Protein AF-A0A538I5A2-F1 (afdb_monomer_lite)

pLDDT: mean 90.06, std 13.32, range [43.84, 98.19]

Foldseek 3Di:
DVLPPPCLVVQLVVLVVQLVDVVVPDPPRALLSNLVSLLSNLVSCVSVVNNVSNVVSLVVSVVSLVVHPDVVSSVVSVVSSVVSVD

Secondary structure (DSSP, 8-state):
--TTSS-HHHHHHHHHHHHHHHHH--TT--TTHHHHHHHHHHHHHHHTT-HHHHHHHHHHHHHHHTT-S-HHHHHHHHHHHHTT--

Sequence (86 aa):
MYSALGRPEAALHHAQRALELVREGGEGFEDWDLATALEVVARAHLAAGNRSEADHYVALAQSELDKVADPEDREIIGSQLAELNL

Structure (mmCIF, N/CA/C/O backbone):
data_AF-A0A538I5A2-F1
#
_entry.id   AF-A0A538I5A2-F1
#
loop_
_atom_site.group_PDB
_atom_site.id
_atom_site.type_symbol
_atom_site.label_atom_id
_atom_site.label_alt_id
_atom_site.label_comp_id
_atom_site.label_asym_id
_atom_site.label_entity_id
_atom_site.label_seq_id
_atom_site.pdbx_PDB_ins_code
_atom_site.Cartn_x
_atom_site.Cartn_y
_atom_site.Cartn_z
_atom_site.occupancy
_atom_site.B_iso_or_equiv
_atom_site.auth_seq_id
_atom_site.auth_comp_id
_atom_site.auth_asym_id
_atom_site.auth_atom_id
_atom_site.pdbx_PDB_model_num
ATOM 1 N N . MET A 1 1 ? 8.014 2.500 9.912 1.00 46.16 1 MET A N 1
ATOM 2 C CA . MET A 1 1 ? 7.634 2.667 11.335 1.00 46.16 1 MET A CA 1
ATOM 3 C C . MET A 1 1 ? 7.055 4.072 11.558 1.00 46.16 1 MET A C 1
ATOM 5 O O . MET A 1 1 ? 7.799 4.986 11.866 1.00 46.16 1 MET A O 1
ATOM 9 N N . TYR A 1 2 ? 5.737 4.239 11.386 1.00 44.00 2 TYR A N 1
ATOM 10 C CA . TYR A 1 2 ? 4.920 5.318 11.994 1.00 44.00 2 TYR A CA 1
ATOM 11 C C . TYR A 1 2 ? 3.651 4.754 12.671 1.00 44.00 2 TYR A C 1
ATOM 13 O O . TYR A 1 2 ? 2.829 5.485 13.211 1.00 44.00 2 TYR A O 1
ATOM 21 N N . SER A 1 3 ? 3.533 3.427 12.720 1.00 43.84 3 SER A N 1
ATOM 22 C CA . SER A 1 3 ? 2.431 2.667 13.312 1.00 43.84 3 SER A CA 1
ATOM 23 C C . SER A 1 3 ? 2.510 2.552 14.844 1.00 43.84 3 SER A C 1
ATOM 25 O O . SER A 1 3 ? 1.599 2.017 15.460 1.00 43.84 3 SER A O 1
ATOM 27 N N . ALA A 1 4 ? 3.575 3.059 15.479 1.00 53.06 4 ALA A N 1
ATOM 28 C CA . ALA A 1 4 ? 3.855 2.832 16.902 1.00 53.06 4 ALA A CA 1
ATOM 29 C C . ALA A 1 4 ? 3.517 4.013 17.843 1.00 53.06 4 ALA A C 1
ATOM 31 O O . ALA A 1 4 ? 3.776 3.915 19.037 1.00 53.06 4 ALA A O 1
ATOM 32 N N . LEU A 1 5 ? 2.956 5.128 17.349 1.00 51.91 5 LEU A N 1
ATOM 33 C CA . LEU A 1 5 ? 2.782 6.364 18.144 1.00 51.91 5 LEU A CA 1
ATOM 34 C C . LEU A 1 5 ? 1.333 6.860 18.305 1.00 51.91 5 LEU A C 1
ATOM 36 O O . LEU A 1 5 ? 1.129 7.977 18.769 1.00 51.91 5 LEU A O 1
ATOM 40 N N . GLY A 1 6 ? 0.318 6.062 17.952 1.00 50.94 6 GLY A N 1
ATOM 41 C CA . GLY A 1 6 ? -1.084 6.446 18.189 1.00 50.94 6 GLY A CA 1
ATOM 42 C C . GLY A 1 6 ? -1.538 7.686 17.406 1.00 50.94 6 GLY A C 1
ATOM 43 O O . GLY A 1 6 ? -2.385 8.434 17.881 1.00 50.94 6 GLY A O 1
ATOM 44 N N . ARG A 1 7 ? -0.955 7.921 16.220 1.00 60.12 7 ARG A N 1
ATOM 45 C CA . ARG A 1 7 ? -1.341 8.998 15.289 1.00 60.12 7 ARG A CA 1
ATOM 46 C C . ARG A 1 7 ? -1.682 8.424 13.908 1.00 60.12 7 ARG A C 1
ATOM 48 O O . ARG A 1 7 ? -0.909 8.625 1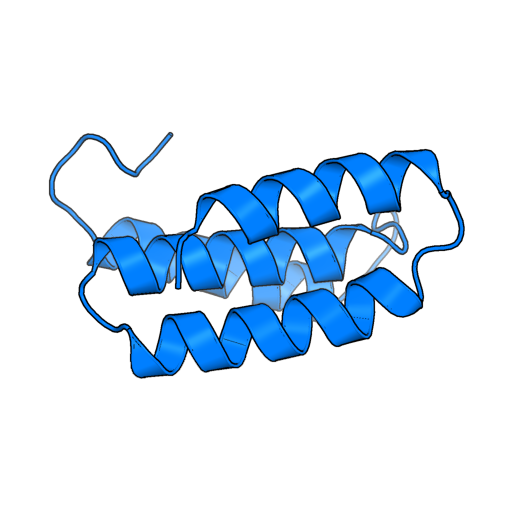2.965 1.00 60.12 7 ARG A O 1
ATOM 55 N N . PRO A 1 8 ? -2.782 7.661 13.787 1.00 66.19 8 PRO A N 1
ATOM 56 C CA . PRO A 1 8 ? -3.191 7.040 12.525 1.00 66.19 8 PRO A CA 1
ATOM 57 C C . PRO A 1 8 ? -3.327 8.054 11.376 1.00 66.19 8 PRO A C 1
ATOM 59 O O . PRO A 1 8 ? -3.031 7.733 10.229 1.00 66.19 8 PRO A O 1
ATOM 62 N N . GLU A 1 9 ? -3.667 9.307 11.676 1.00 69.06 9 GLU A N 1
ATOM 63 C CA . GLU A 1 9 ? -3.824 10.384 10.696 1.00 69.06 9 GLU A CA 1
ATOM 64 C C . GLU A 1 9 ? -2.496 10.771 10.030 1.00 69.06 9 GLU A C 1
ATOM 66 O O . GLU A 1 9 ? -2.461 11.069 8.838 1.00 69.06 9 GLU A O 1
ATOM 71 N N . ALA A 1 10 ? -1.384 10.733 10.774 1.00 76.19 10 ALA A N 1
ATOM 72 C CA . ALA A 1 10 ? -0.062 11.015 10.216 1.00 76.19 10 ALA A CA 1
ATOM 73 C C . ALA A 1 10 ? 0.418 9.870 9.310 1.00 76.19 10 ALA A C 1
ATOM 75 O O . ALA A 1 10 ? 0.997 10.119 8.254 1.00 76.19 10 ALA A O 1
ATOM 76 N N . ALA A 1 11 ? 0.143 8.620 9.698 1.00 80.94 11 ALA A N 1
ATOM 77 C CA . ALA A 1 11 ? 0.455 7.453 8.876 1.00 80.94 11 ALA A CA 1
ATOM 78 C C . ALA A 1 11 ? -0.335 7.473 7.558 1.00 80.94 11 ALA A C 1
ATOM 80 O O . ALA A 1 11 ? 0.254 7.270 6.500 1.00 80.94 11 ALA A O 1
ATOM 81 N N . LEU A 1 12 ? -1.630 7.801 7.616 1.00 87.88 12 LEU A N 1
ATOM 82 C CA . LEU A 1 12 ? -2.472 7.971 6.431 1.00 87.88 12 LEU A CA 1
ATOM 83 C C . LEU A 1 12 ? -1.964 9.089 5.521 1.00 87.88 12 LEU A C 1
ATOM 85 O O . LEU A 1 12 ? -1.813 8.865 4.325 1.00 87.88 12 LEU A O 1
ATOM 89 N N . HIS A 1 13 ? -1.64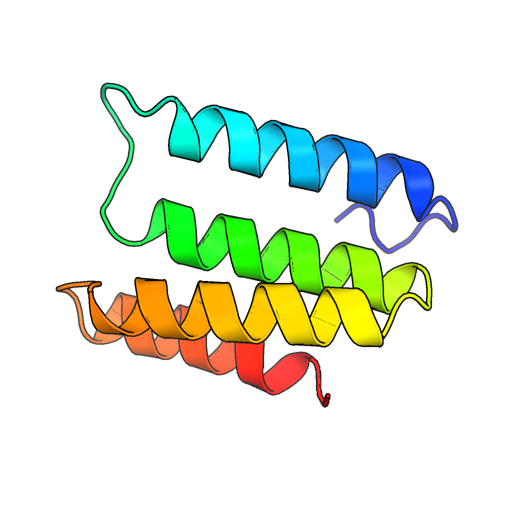3 10.260 6.079 1.00 88.62 13 HIS A N 1
ATOM 90 C CA . HIS A 1 13 ? -1.135 11.384 5.293 1.00 88.62 13 HIS A CA 1
ATOM 91 C C . HIS A 1 13 ? 0.142 11.020 4.522 1.00 88.62 13 HIS A C 1
ATOM 93 O O . HIS A 1 13 ? 0.239 11.269 3.321 1.00 88.62 13 HIS A O 1
ATOM 99 N N . HIS A 1 14 ? 1.117 10.399 5.192 1.00 88.56 14 HIS A N 1
ATOM 100 C CA . HIS A 1 14 ? 2.367 10.008 4.542 1.00 88.56 14 HIS A CA 1
ATOM 101 C C . HIS A 1 14 ? 2.178 8.869 3.536 1.00 88.56 14 HIS A C 1
ATOM 103 O O . HIS A 1 14 ? 2.784 8.917 2.469 1.00 88.56 14 HIS A O 1
ATOM 109 N N . ALA A 1 15 ? 1.322 7.887 3.833 1.00 91.06 15 ALA A N 1
ATOM 110 C CA . ALA A 1 15 ? 1.016 6.799 2.907 1.00 91.06 15 ALA A CA 1
ATOM 111 C C . ALA A 1 15 ? 0.327 7.319 1.634 1.00 91.06 15 ALA A C 1
ATOM 113 O O . ALA A 1 15 ? 0.717 6.962 0.526 1.00 91.06 15 ALA A O 1
ATOM 114 N N . GLN A 1 16 ? -0.640 8.230 1.779 1.00 92.25 16 GLN A N 1
ATOM 115 C CA . GLN A 1 16 ? -1.312 8.867 0.646 1.00 92.25 16 GLN A CA 1
ATOM 116 C C . GLN A 1 16 ? -0.340 9.701 -0.189 1.00 92.25 16 GLN A C 1
ATOM 118 O O . GLN A 1 16 ? -0.343 9.585 -1.411 1.00 92.25 16 GLN A O 1
ATOM 123 N N . ARG A 1 17 ? 0.546 10.480 0.448 1.00 93.31 17 ARG A N 1
ATOM 124 C CA . ARG A 1 17 ? 1.535 11.265 -0.298 1.00 93.31 17 ARG A CA 1
ATOM 125 C C . ARG A 1 17 ? 2.544 10.380 -1.033 1.00 93.31 17 ARG A C 1
ATOM 127 O O . ARG A 1 17 ? 2.931 10.715 -2.147 1.00 93.31 17 ARG A O 1
ATOM 134 N N . ALA A 1 18 ? 2.954 9.258 -0.441 1.00 91.19 18 ALA A N 1
ATOM 135 C CA . ALA A 1 18 ? 3.807 8.282 -1.116 1.00 91.19 18 ALA A CA 1
ATOM 136 C C . ALA A 1 18 ? 3.105 7.681 -2.345 1.00 91.19 18 ALA A C 1
ATOM 138 O O . ALA A 1 18 ? 3.696 7.634 -3.419 1.00 91.19 18 ALA A O 1
ATOM 139 N N . LEU A 1 19 ? 1.826 7.311 -2.216 1.00 94.88 19 LEU A N 1
ATOM 140 C CA . LEU A 1 19 ? 1.027 6.814 -3.336 1.00 94.88 19 LEU A CA 1
ATOM 141 C C . LEU A 1 19 ? 0.882 7.852 -4.460 1.00 94.88 19 LEU A C 1
ATOM 143 O O . LEU A 1 19 ? 0.950 7.493 -5.632 1.00 94.88 19 LEU A O 1
ATOM 147 N N . GLU A 1 20 ? 0.687 9.128 -4.124 1.00 94.75 20 GLU A N 1
ATOM 148 C CA . GLU A 1 20 ? 0.653 10.211 -5.115 1.00 94.75 20 GLU A CA 1
ATOM 149 C C . GLU A 1 20 ? 1.970 10.310 -5.886 1.00 94.75 20 GLU A C 1
ATOM 151 O O . GLU A 1 20 ? 1.939 10.341 -7.110 1.00 94.75 20 GLU A O 1
ATOM 156 N N . LEU A 1 21 ? 3.112 10.287 -5.194 1.00 93.62 21 LEU A N 1
ATOM 157 C CA . LEU A 1 21 ? 4.429 10.351 -5.833 1.00 93.62 21 LEU A CA 1
ATOM 158 C C . LEU A 1 21 ? 4.673 9.166 -6.774 1.00 93.62 21 LEU A C 1
ATOM 160 O O . LEU A 1 21 ? 5.114 9.360 -7.901 1.00 93.62 21 LEU A O 1
ATOM 164 N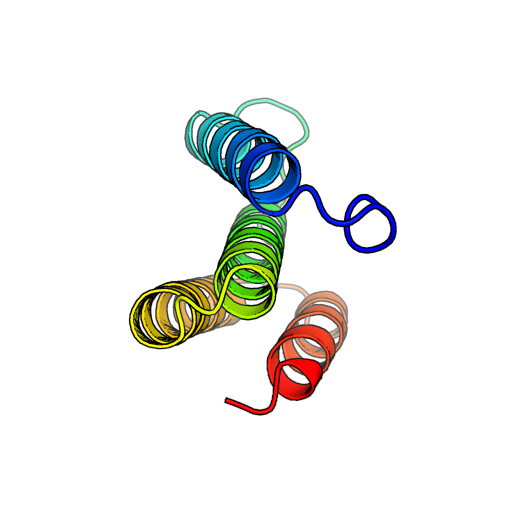 N . VAL A 1 22 ? 4.331 7.949 -6.345 1.00 94.00 22 VAL A N 1
ATOM 165 C CA . VAL A 1 22 ? 4.473 6.750 -7.186 1.00 94.00 22 VAL A CA 1
ATOM 166 C C . VAL A 1 22 ? 3.558 6.818 -8.416 1.00 94.00 22 VAL A C 1
ATOM 168 O O . VAL A 1 22 ? 3.948 6.405 -9.504 1.00 94.00 22 VAL A O 1
ATOM 171 N N . ARG A 1 23 ? 2.352 7.387 -8.282 1.00 92.56 23 ARG A N 1
ATOM 172 C CA . ARG A 1 23 ? 1.428 7.605 -9.412 1.00 92.56 23 ARG A CA 1
ATOM 173 C C . ARG A 1 23 ? 1.870 8.725 -10.351 1.00 92.56 23 ARG A C 1
ATOM 175 O O . ARG A 1 23 ? 1.585 8.645 -11.543 1.00 92.56 23 ARG A O 1
ATOM 182 N N . GLU A 1 24 ? 2.505 9.771 -9.823 1.00 92.75 24 GLU A N 1
ATOM 183 C CA . GLU A 1 24 ? 3.151 10.820 -10.622 1.00 92.75 24 GLU A CA 1
ATOM 184 C C . GLU A 1 24 ? 4.286 10.216 -11.474 1.00 92.75 24 GLU A C 1
ATOM 186 O O . GLU A 1 24 ? 4.495 10.645 -12.612 1.00 92.75 24 GLU A O 1
ATOM 191 N N . GLY A 1 25 ? 4.947 9.171 -10.965 1.00 88.69 25 GLY A N 1
ATOM 192 C CA . GLY A 1 25 ? 6.004 8.440 -11.653 1.00 88.69 25 GLY A CA 1
ATOM 193 C C . GLY A 1 25 ? 7.292 9.258 -11.780 1.00 88.69 25 GLY A C 1
ATOM 194 O O . GLY A 1 25 ? 7.511 10.237 -11.067 1.00 88.69 25 GLY A O 1
ATOM 195 N N . GLY A 1 26 ? 8.173 8.847 -12.693 1.00 88.69 26 GLY A N 1
ATOM 196 C CA . GLY A 1 26 ? 9.476 9.480 -12.912 1.00 88.69 26 GLY A CA 1
ATOM 197 C C . GLY A 1 26 ? 10.615 8.468 -12.984 1.00 88.69 26 GLY A C 1
ATOM 198 O O . GLY A 1 26 ? 10.396 7.260 -12.933 1.00 88.69 26 GLY A O 1
ATOM 199 N N . GLU A 1 27 ? 11.843 8.966 -13.126 1.00 88.25 27 GLU A N 1
ATOM 200 C CA . GLU A 1 27 ? 13.032 8.113 -13.056 1.00 88.25 27 GLU A CA 1
ATOM 201 C C . GLU A 1 27 ? 13.181 7.520 -11.649 1.00 88.25 27 GLU A C 1
ATOM 203 O O . GLU A 1 27 ? 13.095 8.241 -10.654 1.00 88.25 27 GLU A O 1
ATOM 208 N N . GLY A 1 28 ? 13.441 6.212 -11.580 1.00 87.50 28 GLY A N 1
ATOM 209 C CA . GLY A 1 28 ? 13.700 5.498 -10.329 1.00 87.50 28 GLY A CA 1
ATOM 210 C C . GLY A 1 28 ? 12.488 4.822 -9.689 1.00 87.50 28 GLY A C 1
ATOM 211 O O . GLY A 1 28 ? 12.670 4.229 -8.633 1.00 87.50 28 GLY A O 1
ATOM 212 N N . PHE A 1 29 ? 11.303 4.891 -10.308 1.00 92.50 29 PHE A N 1
ATOM 213 C CA . PHE A 1 29 ? 10.184 4.020 -9.944 1.00 92.50 29 PHE A CA 1
ATOM 214 C C . PHE A 1 29 ? 10.223 2.723 -10.750 1.00 92.50 29 PHE A C 1
ATOM 216 O O . PHE A 1 29 ? 10.395 2.743 -11.972 1.00 92.50 29 PHE A O 1
ATOM 223 N N . GLU A 1 30 ? 10.026 1.621 -10.051 1.00 94.44 30 GLU A N 1
ATOM 224 C CA . GLU A 1 30 ? 9.959 0.263 -10.565 1.00 94.44 30 GLU A CA 1
ATOM 225 C C . GLU A 1 30 ? 8.493 -0.197 -10.672 1.00 94.44 30 GLU A C 1
ATOM 227 O O . GLU A 1 30 ? 7.561 0.431 -10.157 1.00 94.44 30 GLU A O 1
ATOM 232 N N . ASP A 1 31 ? 8.260 -1.320 -11.349 1.00 94.06 31 ASP A N 1
ATOM 233 C CA . ASP A 1 31 ? 6.918 -1.883 -11.553 1.00 94.06 31 ASP A CA 1
ATOM 234 C C . ASP A 1 31 ? 6.234 -2.335 -10.245 1.00 94.06 31 ASP A C 1
ATOM 236 O O . ASP A 1 31 ? 5.003 -2.353 -10.161 1.00 94.06 31 ASP A O 1
ATOM 240 N N . TRP A 1 32 ? 7.017 -2.629 -9.206 1.00 95.06 32 TRP A N 1
ATOM 241 C CA . TRP A 1 32 ? 6.551 -3.041 -7.882 1.00 95.06 32 TRP A CA 1
ATOM 242 C C . TRP A 1 32 ? 6.211 -1.887 -6.926 1.00 95.06 32 TRP A C 1
ATOM 244 O O . TRP A 1 32 ? 5.504 -2.102 -5.928 1.00 95.06 32 TRP A O 1
ATOM 254 N N . ASP A 1 33 ? 6.657 -0.658 -7.211 1.00 96.62 33 ASP A N 1
ATOM 255 C CA . ASP A 1 33 ? 6.484 0.484 -6.302 1.00 96.62 33 ASP A CA 1
ATOM 256 C C . ASP A 1 33 ? 5.007 0.786 -6.042 1.00 96.62 33 ASP A C 1
ATOM 258 O O . ASP A 1 33 ? 4.601 1.079 -4.913 1.00 96.62 33 ASP A O 1
ATOM 262 N N . LEU A 1 34 ? 4.171 0.686 -7.080 1.00 97.00 34 LEU A N 1
ATOM 263 C CA . LEU A 1 34 ? 2.749 0.998 -6.962 1.00 97.00 34 LEU A CA 1
ATOM 264 C C . LEU A 1 34 ? 2.014 -0.022 -6.089 1.00 97.00 34 LEU A C 1
ATOM 266 O O . LEU A 1 34 ? 1.204 0.374 -5.247 1.00 97.00 34 LEU A O 1
ATOM 270 N N . ALA A 1 35 ? 2.319 -1.312 -6.241 1.00 97.00 35 ALA A N 1
ATOM 271 C CA . ALA A 1 35 ? 1.737 -2.365 -5.412 1.00 97.00 35 ALA A CA 1
ATOM 272 C C . ALA A 1 35 ? 2.128 -2.184 -3.935 1.00 97.00 35 ALA A C 1
ATOM 274 O O . ALA A 1 35 ? 1.266 -2.233 -3.054 1.00 97.00 35 ALA A O 1
ATOM 275 N N . THR A 1 36 ? 3.399 -1.865 -3.674 1.00 96.44 36 THR A N 1
ATOM 276 C CA . THR A 1 36 ? 3.905 -1.571 -2.323 1.00 96.44 36 THR A CA 1
ATOM 277 C C . THR A 1 36 ? 3.245 -0.330 -1.719 1.00 96.44 36 THR A C 1
ATOM 279 O O . THR A 1 36 ? 2.800 -0.349 -0.573 1.00 96.44 36 THR A O 1
ATOM 282 N N . ALA A 1 37 ? 3.120 0.762 -2.476 1.00 96.69 37 ALA A N 1
ATOM 283 C CA . ALA A 1 37 ? 2.488 1.982 -1.976 1.00 96.69 37 ALA A CA 1
ATOM 284 C C . ALA A 1 37 ? 1.010 1.763 -1.609 1.00 96.69 37 ALA A C 1
ATOM 286 O O . ALA A 1 37 ? 0.539 2.279 -0.593 1.00 96.69 37 ALA A O 1
ATOM 287 N N . LEU A 1 38 ? 0.283 0.974 -2.406 1.00 97.94 38 LEU A N 1
ATOM 288 C CA . LEU A 1 38 ? -1.103 0.599 -2.123 1.00 97.94 38 LEU A CA 1
ATOM 289 C C . LEU A 1 38 ? -1.215 -0.286 -0.867 1.00 97.94 38 LEU A C 1
ATOM 291 O O . LEU A 1 38 ? -2.100 -0.038 -0.045 1.00 97.94 38 LEU A O 1
ATOM 295 N N . GLU A 1 39 ? -0.302 -1.245 -0.665 1.00 97.25 39 GLU A N 1
ATOM 296 C CA . GLU A 1 39 ? -0.215 -2.051 0.568 1.00 97.25 39 GLU A CA 1
ATOM 297 C C . GLU A 1 39 ? -0.039 -1.163 1.807 1.00 97.25 39 GLU A C 1
ATOM 299 O O . GLU A 1 39 ? -0.787 -1.286 2.782 1.00 97.25 39 GLU A O 1
ATOM 304 N N . VAL A 1 40 ? 0.885 -0.201 1.747 1.00 95.69 40 VAL A N 1
ATOM 305 C CA . VAL A 1 40 ? 1.171 0.702 2.869 1.00 95.69 40 VAL A CA 1
ATOM 306 C C . VAL A 1 40 ? -0.046 1.566 3.207 1.00 95.69 40 VAL A C 1
ATOM 308 O O . VAL A 1 40 ? -0.342 1.793 4.387 1.00 95.69 40 VAL A O 1
ATOM 311 N N . VAL A 1 41 ? -0.787 2.030 2.195 1.00 96.06 41 VAL A N 1
ATOM 312 C CA . VAL A 1 41 ? -2.043 2.769 2.393 1.00 96.06 41 VAL A CA 1
ATOM 313 C C . VAL A 1 41 ? -3.110 1.876 3.027 1.00 96.06 41 VAL A C 1
ATOM 315 O O . VAL A 1 41 ? -3.752 2.302 3.992 1.00 96.06 41 VAL A O 1
ATOM 318 N N . ALA A 1 42 ? -3.263 0.629 2.570 1.00 96.25 42 ALA A N 1
ATOM 319 C CA . ALA A 1 42 ? -4.185 -0.327 3.181 1.00 96.25 42 ALA A CA 1
ATOM 320 C C . ALA A 1 42 ? -3.860 -0.554 4.666 1.00 96.25 42 ALA A C 1
ATOM 322 O O . ALA A 1 42 ? -4.740 -0.457 5.527 1.00 96.25 42 ALA A O 1
ATOM 323 N N . ARG A 1 43 ? -2.577 -0.752 4.988 1.00 95.06 43 ARG A N 1
ATOM 324 C CA . ARG A 1 43 ? -2.087 -0.909 6.363 1.00 95.06 43 ARG A CA 1
ATOM 325 C C . ARG A 1 43 ? -2.377 0.317 7.226 1.00 95.06 43 ARG A C 1
ATOM 327 O O . ARG A 1 43 ? -2.776 0.175 8.384 1.00 95.06 43 ARG A O 1
ATOM 334 N N . ALA A 1 44 ? -2.208 1.521 6.680 1.00 93.81 44 ALA A N 1
ATOM 335 C CA . ALA A 1 44 ? -2.526 2.762 7.381 1.00 93.81 44 ALA A CA 1
ATOM 336 C C . ALA A 1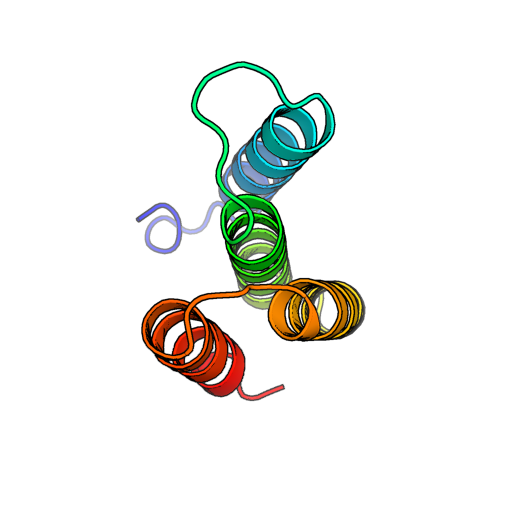 44 ? -4.036 2.901 7.653 1.00 93.81 44 ALA A C 1
ATOM 338 O O . ALA A 1 44 ? -4.421 3.275 8.764 1.00 93.81 44 ALA A O 1
ATOM 339 N N . HIS A 1 45 ? -4.896 2.542 6.693 1.00 94.62 45 HIS A N 1
ATOM 340 C CA . HIS A 1 45 ? -6.349 2.516 6.891 1.00 94.62 45 HIS A CA 1
ATOM 341 C C . HIS A 1 45 ? -6.770 1.487 7.940 1.00 94.62 45 HIS A C 1
ATOM 343 O O . HIS A 1 45 ? -7.582 1.807 8.809 1.00 94.62 45 HIS A O 1
ATOM 349 N N . LEU A 1 46 ? -6.178 0.292 7.925 1.00 93.25 46 LEU A N 1
ATOM 350 C CA . LEU A 1 46 ? -6.457 -0.740 8.919 1.00 93.25 46 LEU A CA 1
ATOM 351 C C . LEU A 1 46 ? -6.056 -0.289 10.332 1.00 93.25 46 LEU A C 1
ATOM 353 O O . LEU A 1 46 ? -6.845 -0.424 11.266 1.00 93.25 46 LEU A O 1
ATOM 357 N N . ALA A 1 47 ? -4.881 0.331 10.482 1.00 91.50 47 ALA A N 1
ATOM 358 C CA . ALA A 1 47 ? -4.428 0.903 11.753 1.00 91.50 47 ALA A CA 1
ATOM 359 C C . ALA A 1 47 ? -5.329 2.050 12.256 1.00 91.50 47 ALA A C 1
ATOM 361 O O . ALA A 1 47 ? -5.427 2.274 13.462 1.00 91.50 47 ALA A O 1
ATOM 362 N N . ALA A 1 48 ? -5.999 2.760 11.346 1.00 90.94 48 ALA A N 1
ATOM 363 C CA . ALA A 1 48 ? -6.987 3.793 11.651 1.00 90.94 48 ALA A CA 1
ATOM 364 C C . ALA A 1 48 ? -8.404 3.242 11.928 1.00 90.94 48 ALA A C 1
ATOM 366 O O . ALA A 1 48 ? -9.302 4.020 12.239 1.00 90.94 48 ALA A O 1
ATOM 367 N N . GLY A 1 49 ? -8.627 1.926 11.803 1.00 92.50 49 GLY A N 1
ATOM 368 C CA . GLY A 1 49 ? -9.943 1.289 11.952 1.00 92.50 49 GLY A CA 1
ATOM 369 C C . GLY A 1 49 ? -10.842 1.368 10.709 1.00 92.50 49 GLY A C 1
ATOM 370 O O . GLY A 1 49 ? -11.992 0.931 10.748 1.00 92.50 49 GLY A O 1
ATOM 371 N N . ASN A 1 50 ? -10.329 1.874 9.587 1.00 94.69 50 ASN A N 1
ATOM 372 C CA . ASN A 1 50 ? -11.067 2.071 8.339 1.00 94.69 50 ASN A CA 1
ATOM 373 C C . ASN A 1 50 ? -11.036 0.803 7.469 1.00 94.69 50 ASN A C 1
ATOM 375 O O . ASN A 1 50 ? -10.448 0.802 6.389 1.00 94.69 50 ASN A O 1
ATOM 379 N N . ARG A 1 51 ? -11.655 -0.290 7.938 1.00 95.19 51 ARG A N 1
ATOM 380 C CA . ARG A 1 51 ? -11.555 -1.615 7.289 1.00 95.19 51 ARG A CA 1
ATOM 381 C C . ARG A 1 51 ? -12.002 -1.627 5.825 1.00 95.19 51 ARG A C 1
ATOM 383 O O . ARG A 1 51 ? -11.275 -2.150 4.996 1.00 95.19 51 ARG A O 1
ATOM 390 N N . SER A 1 52 ? -13.128 -0.986 5.502 1.00 96.62 52 SER A N 1
ATOM 391 C CA . SER A 1 52 ? -13.626 -0.918 4.116 1.00 96.62 52 SER A CA 1
ATOM 392 C C . SER A 1 52 ? -12.610 -0.292 3.158 1.00 96.62 52 SER A C 1
ATOM 394 O O . SER A 1 52 ? -12.505 -0.716 2.012 1.00 96.62 52 SER A O 1
ATOM 396 N N . GLU A 1 53 ? -11.855 0.705 3.623 1.00 96.38 53 GLU A N 1
ATOM 397 C CA . GLU A 1 53 ? -10.833 1.330 2.785 1.00 96.38 53 GLU A CA 1
ATOM 398 C C . GLU A 1 53 ? -9.568 0.490 2.718 1.00 96.38 53 GLU A C 1
ATOM 400 O O . GLU A 1 53 ? -8.953 0.407 1.660 1.00 96.38 53 GLU A O 1
ATOM 405 N N . ALA A 1 54 ? -9.206 -0.193 3.806 1.00 96.81 54 ALA A N 1
ATOM 406 C CA . ALA A 1 54 ? -8.136 -1.180 3.755 1.00 96.81 54 ALA A CA 1
ATOM 407 C C . ALA A 1 54 ? -8.437 -2.265 2.704 1.00 96.81 54 ALA A C 1
ATOM 409 O O . ALA A 1 54 ? -7.584 -2.523 1.859 1.00 96.81 54 ALA A O 1
ATOM 410 N N . ASP A 1 55 ? -9.660 -2.808 2.680 1.00 97.69 55 ASP A N 1
ATOM 411 C CA . ASP A 1 55 ? -10.103 -3.791 1.678 1.00 97.69 55 ASP A CA 1
ATOM 412 C C . ASP A 1 55 ? -10.005 -3.236 0.249 1.00 97.69 55 ASP A C 1
ATOM 414 O O . ASP A 1 55 ? -9.500 -3.906 -0.655 1.00 97.69 55 ASP A O 1
ATOM 418 N N . HIS A 1 56 ? -10.442 -1.988 0.043 1.00 97.88 56 HIS A N 1
ATOM 419 C CA . HIS A 1 56 ? -10.346 -1.322 -1.255 1.00 97.88 56 HIS A CA 1
ATOM 420 C C . HIS A 1 56 ? -8.894 -1.227 -1.743 1.00 97.88 56 HIS A C 1
ATOM 422 O O . HIS A 1 56 ? -8.595 -1.593 -2.882 1.00 97.88 56 HIS A O 1
ATOM 428 N N . TYR 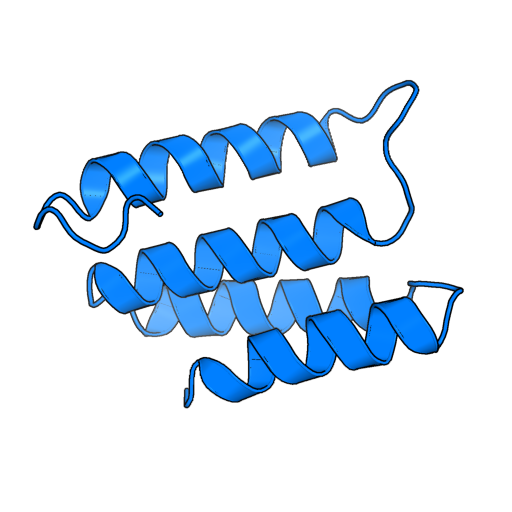A 1 57 ? -7.981 -0.773 -0.883 1.00 98.00 57 TYR A N 1
ATOM 429 C CA . TYR A 1 57 ? -6.574 -0.632 -1.244 1.00 98.00 57 TYR A CA 1
ATOM 430 C C . TYR A 1 57 ? -5.856 -1.975 -1.394 1.00 98.00 57 TYR A C 1
ATOM 432 O O . TYR A 1 57 ? -4.996 -2.079 -2.266 1.00 98.00 57 TYR A O 1
ATOM 440 N N . VAL A 1 58 ? -6.235 -3.016 -0.644 1.00 98.12 58 VAL A N 1
ATOM 441 C CA . VAL A 1 58 ? -5.721 -4.378 -0.867 1.00 98.12 58 VAL A CA 1
ATOM 442 C C . VAL A 1 58 ? -6.119 -4.900 -2.242 1.00 98.12 58 VAL A C 1
ATOM 444 O O . VAL A 1 58 ? -5.266 -5.432 -2.949 1.00 98.12 58 VAL A O 1
ATOM 447 N N . ALA A 1 59 ? -7.369 -4.709 -2.666 1.00 98.19 59 ALA A N 1
ATOM 448 C CA . ALA A 1 59 ? -7.805 -5.134 -3.997 1.00 98.19 59 ALA A CA 1
ATOM 449 C C . ALA A 1 59 ? -7.029 -4.414 -5.116 1.00 98.19 59 ALA A C 1
ATOM 451 O O . ALA A 1 59 ? -6.640 -5.032 -6.108 1.00 98.19 59 ALA A O 1
ATOM 452 N N . LEU A 1 60 ? -6.760 -3.114 -4.946 1.00 98.19 60 LEU A N 1
ATOM 453 C CA . LEU A 1 60 ? -5.910 -2.366 -5.874 1.00 98.19 60 LEU A CA 1
ATOM 454 C C . LEU A 1 60 ? -4.467 -2.884 -5.859 1.00 98.19 60 LEU A C 1
ATOM 456 O O . LEU A 1 60 ? -3.897 -3.103 -6.924 1.00 98.19 60 LEU A O 1
ATOM 460 N N . ALA A 1 61 ? -3.890 -3.112 -4.675 1.00 97.81 61 ALA A N 1
ATOM 461 C CA . ALA A 1 61 ? -2.529 -3.622 -4.533 1.00 97.81 61 ALA A CA 1
ATOM 462 C C . ALA A 1 61 ? -2.369 -4.983 -5.220 1.00 97.81 61 ALA A C 1
ATOM 464 O O . ALA A 1 61 ? -1.409 -5.172 -5.954 1.00 97.81 61 ALA A O 1
ATOM 465 N N . GLN A 1 62 ? -3.336 -5.893 -5.058 1.00 97.88 62 GLN A N 1
ATOM 466 C CA . GLN A 1 62 ? -3.359 -7.189 -5.745 1.00 97.88 62 GLN A CA 1
ATOM 467 C C . GLN A 1 62 ? -3.401 -7.030 -7.270 1.00 97.88 62 GLN A C 1
ATOM 469 O O . GLN A 1 62 ? -2.647 -7.690 -7.978 1.00 97.88 62 GLN A O 1
ATOM 474 N N . SER A 1 63 ? -4.228 -6.114 -7.783 1.00 98.06 63 SER A N 1
ATOM 475 C CA . SER A 1 63 ? -4.307 -5.874 -9.227 1.00 98.06 63 SER A CA 1
ATOM 476 C C . SER A 1 63 ? -3.010 -5.317 -9.820 1.00 98.06 63 SER A C 1
ATOM 478 O O . SER A 1 63 ? -2.745 -5.565 -10.996 1.00 98.06 63 SER A O 1
ATOM 480 N N . GLU A 1 64 ? -2.245 -4.525 -9.068 1.00 97.81 64 GLU A N 1
ATOM 481 C CA . GLU A 1 64 ? -0.936 -4.031 -9.512 1.00 97.81 64 GLU A CA 1
ATOM 482 C C . GLU A 1 64 ? 0.155 -5.088 -9.314 1.00 97.81 64 GLU A C 1
ATOM 484 O O . GLU A 1 64 ? 1.010 -5.245 -10.179 1.00 97.81 64 GLU A O 1
ATOM 489 N N . LEU A 1 65 ? 0.071 -5.885 -8.245 1.00 97.88 65 LEU A N 1
ATOM 490 C CA . LEU A 1 65 ? 0.964 -7.011 -7.978 1.00 97.88 65 LEU A CA 1
ATOM 491 C C . LEU A 1 65 ? 0.967 -8.031 -9.123 1.00 97.88 65 LEU A C 1
ATOM 493 O O . LEU A 1 65 ? 2.022 -8.531 -9.505 1.00 97.88 65 LEU A O 1
ATOM 497 N N . ASP A 1 66 ? -0.197 -8.299 -9.717 1.00 97.38 66 ASP A N 1
ATOM 498 C CA . ASP A 1 66 ? -0.333 -9.195 -10.872 1.00 97.38 66 ASP A CA 1
ATOM 499 C C . ASP A 1 66 ? 0.435 -8.714 -12.118 1.00 97.38 66 ASP A C 1
ATOM 501 O O . ASP A 1 66 ? 0.680 -9.503 -13.034 1.00 97.38 66 ASP A O 1
ATOM 505 N N . LYS A 1 67 ? 0.814 -7.431 -12.170 1.00 97.12 67 LYS A N 1
ATOM 506 C CA . LYS A 1 67 ? 1.563 -6.824 -13.279 1.00 97.12 67 LYS A CA 1
ATOM 507 C C . LYS A 1 67 ? 3.074 -6.797 -13.042 1.00 97.12 67 LYS A C 1
ATOM 509 O O . LYS A 1 67 ? 3.802 -6.561 -14.003 1.00 97.12 67 LYS A O 1
ATOM 514 N N . VAL A 1 68 ? 3.529 -7.031 -11.809 1.00 97.62 68 VAL A N 1
ATOM 515 C CA . VAL A 1 68 ? 4.954 -7.044 -11.447 1.00 97.62 68 VAL A CA 1
ATOM 516 C C . VAL A 1 68 ? 5.645 -8.215 -12.143 1.00 97.62 68 VAL A C 1
ATOM 518 O O . VAL A 1 68 ? 5.188 -9.362 -12.071 1.00 97.62 68 VAL A O 1
ATOM 521 N N . ALA A 1 69 ? 6.736 -7.927 -12.848 1.00 97.50 69 ALA A N 1
ATOM 522 C CA . ALA A 1 69 ? 7.426 -8.907 -13.675 1.00 97.50 69 ALA A CA 1
ATOM 523 C C . ALA A 1 69 ? 8.226 -9.914 -12.839 1.00 97.50 69 ALA A C 1
ATOM 525 O O . ALA A 1 69 ? 8.235 -11.110 -13.160 1.00 97.50 69 ALA A O 1
ATOM 526 N N . ASP A 1 70 ? 8.877 -9.448 -11.772 1.00 97.38 70 ASP A N 1
ATOM 527 C CA . ASP A 1 70 ? 9.708 -10.294 -10.921 1.00 97.38 70 ASP A CA 1
ATOM 528 C C . ASP A 1 70 ? 8.839 -11.158 -9.979 1.00 97.38 70 ASP A C 1
ATOM 530 O O . ASP A 1 70 ? 8.034 -10.638 -9.199 1.00 97.38 70 ASP A O 1
ATOM 534 N N . PRO A 1 71 ? 8.926 -12.501 -10.043 1.00 96.00 71 PRO A N 1
ATOM 535 C CA . PRO A 1 71 ? 8.233 -13.368 -9.095 1.00 96.00 71 PRO A CA 1
ATOM 536 C C . PRO A 1 71 ? 8.680 -13.186 -7.635 1.00 96.00 71 PRO A C 1
ATOM 538 O O . PRO A 1 71 ? 7.852 -13.417 -6.756 1.00 96.00 71 PRO A O 1
ATOM 541 N N . GLU A 1 72 ? 9.929 -12.793 -7.366 1.00 96.50 72 GLU A N 1
ATOM 542 C CA . GLU A 1 72 ? 10.428 -12.558 -6.003 1.00 96.50 72 GLU A CA 1
ATOM 543 C C . GLU A 1 72 ? 9.752 -11.329 -5.383 1.00 96.50 72 GLU A C 1
ATOM 545 O O . GLU A 1 72 ? 9.200 -11.418 -4.283 1.00 96.50 72 GLU A O 1
ATOM 550 N N . ASP A 1 73 ? 9.662 -10.222 -6.126 1.00 96.94 73 ASP A N 1
ATOM 551 C CA . ASP A 1 73 ? 8.928 -9.026 -5.691 1.00 96.94 73 ASP A CA 1
ATOM 552 C C . ASP A 1 73 ? 7.447 -9.341 -5.445 1.00 96.94 73 ASP A C 1
ATOM 554 O O . ASP A 1 73 ? 6.856 -8.903 -4.449 1.00 96.94 73 ASP A O 1
ATOM 558 N N . ARG A 1 74 ? 6.848 -10.175 -6.311 1.00 97.31 74 ARG A N 1
ATOM 559 C CA . ARG A 1 74 ? 5.464 -10.628 -6.124 1.00 97.31 74 ARG A CA 1
ATOM 560 C C . ARG A 1 74 ? 5.269 -11.427 -4.844 1.00 97.31 74 ARG A C 1
ATOM 562 O O . ARG A 1 74 ? 4.268 -11.230 -4.154 1.00 97.31 74 ARG A O 1
ATOM 569 N N . GLU A 1 75 ? 6.195 -12.326 -4.531 1.00 97.62 75 GLU A N 1
ATOM 570 C CA . GLU A 1 75 ? 6.150 -13.122 -3.306 1.00 97.62 75 GLU A CA 1
ATOM 571 C C . GLU A 1 75 ? 6.279 -12.231 -2.065 1.00 97.62 75 GLU A C 1
ATOM 573 O O . GLU A 1 75 ? 5.476 -12.349 -1.134 1.00 97.62 75 GLU A O 1
ATOM 578 N N . ILE A 1 76 ? 7.224 -11.287 -2.076 1.00 97.12 76 ILE A N 1
ATOM 579 C CA . ILE A 1 76 ? 7.451 -10.356 -0.968 1.00 97.12 76 ILE A CA 1
ATOM 580 C C . ILE A 1 76 ? 6.193 -9.527 -0.697 1.00 97.12 76 ILE A C 1
ATOM 582 O O . ILE A 1 76 ? 5.668 -9.553 0.418 1.00 97.12 76 ILE A O 1
ATOM 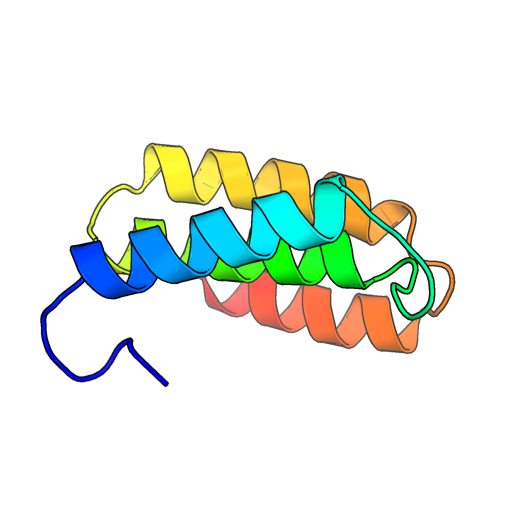586 N N . ILE A 1 77 ? 5.663 -8.828 -1.699 1.00 96.44 77 ILE A N 1
ATOM 587 C CA . ILE A 1 77 ? 4.500 -7.945 -1.516 1.00 96.44 77 ILE A CA 1
ATOM 588 C C . ILE A 1 77 ? 3.232 -8.765 -1.245 1.00 96.44 77 ILE A C 1
ATOM 590 O O . ILE A 1 77 ? 2.416 -8.398 -0.397 1.00 96.44 77 ILE A O 1
ATOM 594 N N . GLY A 1 78 ? 3.079 -9.920 -1.899 1.00 97.19 78 GLY A N 1
ATOM 595 C CA . GLY A 1 78 ? 1.979 -10.847 -1.639 1.00 97.19 78 GLY A CA 1
ATOM 596 C C . GLY A 1 78 ? 1.947 -11.321 -0.184 1.00 97.19 78 GLY A C 1
ATOM 597 O O . GLY A 1 78 ? 0.879 -11.357 0.430 1.00 97.19 78 GLY A O 1
ATOM 598 N N . SER A 1 79 ? 3.114 -11.613 0.400 1.00 97.44 79 SER A N 1
ATOM 599 C CA . SER A 1 79 ? 3.223 -11.974 1.817 1.00 97.44 79 SER A CA 1
ATOM 600 C C . SER A 1 79 ? 2.817 -10.818 2.740 1.00 97.44 79 SER A C 1
ATOM 602 O O . SER A 1 79 ? 2.052 -11.029 3.680 1.00 97.44 79 SER A O 1
ATOM 604 N N . GLN A 1 80 ? 3.225 -9.584 2.424 1.00 96.38 80 GLN A N 1
ATOM 605 C CA . GLN A 1 80 ? 2.872 -8.387 3.195 1.00 96.38 80 GLN A CA 1
ATOM 606 C C . GLN A 1 80 ? 1.366 -8.109 3.169 1.00 96.38 80 GLN A C 1
ATOM 608 O O . GLN A 1 80 ? 0.784 -7.778 4.203 1.00 96.38 80 GLN A O 1
ATOM 613 N N . LEU A 1 81 ? 0.716 -8.293 2.016 1.00 96.38 81 LEU A N 1
ATOM 614 C CA . LEU A 1 81 ? -0.739 -8.179 1.894 1.00 96.38 81 LEU A CA 1
ATOM 615 C C . LEU A 1 81 ? -1.462 -9.242 2.730 1.00 96.38 81 LEU A C 1
ATOM 617 O O . LEU A 1 81 ? -2.460 -8.934 3.381 1.00 96.38 81 LEU A O 1
ATOM 621 N N . ALA A 1 82 ? -0.951 -10.477 2.760 1.00 96.19 82 ALA A N 1
ATOM 622 C CA . ALA A 1 82 ? -1.532 -11.555 3.558 1.00 96.19 82 ALA A CA 1
ATOM 623 C C . ALA A 1 82 ? -1.464 -11.281 5.076 1.00 96.19 82 ALA A C 1
ATOM 625 O O . ALA A 1 82 ? -2.362 -11.685 5.816 1.00 96.19 82 ALA A O 1
ATOM 626 N N . GLU A 1 83 ? -0.455 -10.546 5.555 1.00 95.62 83 GLU A N 1
ATOM 627 C CA . GLU A 1 83 ? -0.332 -10.161 6.970 1.00 95.62 83 GLU A CA 1
ATOM 628 C C . GLU A 1 83 ? -1.433 -9.203 7.456 1.00 95.62 83 GLU A C 1
ATOM 630 O O . GLU A 1 83 ? -1.653 -9.085 8.667 1.00 95.62 83 GLU A O 1
ATOM 635 N N . LEU A 1 84 ? -2.136 -8.515 6.549 1.00 91.06 84 LEU A N 1
ATOM 636 C CA . LEU A 1 84 ? -3.190 -7.564 6.914 1.00 91.06 84 LEU A CA 1
ATOM 637 C C . LEU A 1 84 ? -4.434 -8.251 7.509 1.00 91.06 84 LEU A C 1
ATOM 639 O O . LEU A 1 84 ? -5.213 -7.577 8.180 1.00 91.06 84 LEU A O 1
ATOM 643 N N . ASN A 1 85 ? -4.580 -9.577 7.354 1.00 86.56 85 ASN A N 1
ATOM 644 C CA . ASN A 1 85 ? -5.638 -10.399 7.970 1.00 86.56 85 ASN A CA 1
ATOM 645 C C . ASN A 1 85 ? -7.059 -9.804 7.820 1.00 86.56 85 ASN A C 1
ATOM 647 O O . ASN A 1 85 ? -7.846 -9.793 8.776 1.00 86.56 85 ASN A O 1
ATOM 651 N N . LEU A 1 86 ? -7.356 -9.268 6.631 1.00 80.25 86 LEU A N 1
ATOM 652 C CA . LEU A 1 86 ? -8.656 -8.700 6.263 1.00 80.25 86 LEU A CA 1
ATOM 653 C C . LEU A 1 86 ? -9.695 -9.774 5.926 1.00 80.25 86 LEU A C 1
ATOM 655 O O . LEU A 1 86 ? -9.321 -10.863 5.442 1.00 80.25 86 LEU A O 1
#

Radius of gyration: 12.49 Å; chains: 1; bounding box: 27×25×32 Å